Protein AF-A0A3N5CZQ9-F1 (afdb_monomer)

Secondary structure (DSSP, 8-state):
-------------EEEEEEEEEEGGGHHHHHHHHHHHHHHHHHHT--EEEEEEEEEES--HHHH--

Solvent-accessible surface area (backbone atoms only — not comparable to full-atom values): 4314 Å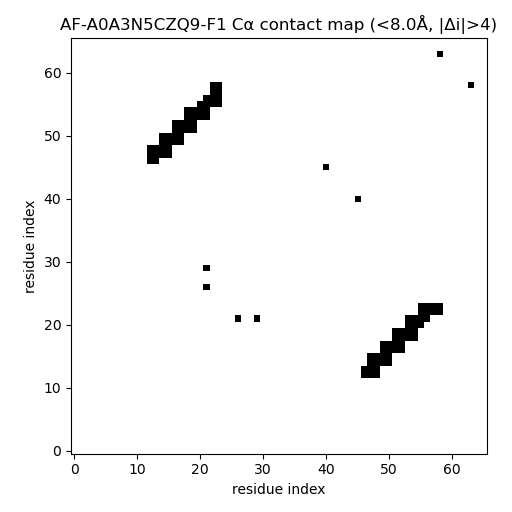² total; per-residue (Å²): 136,81,82,77,79,79,73,74,78,67,88,63,82,44,71,47,82,44,81,46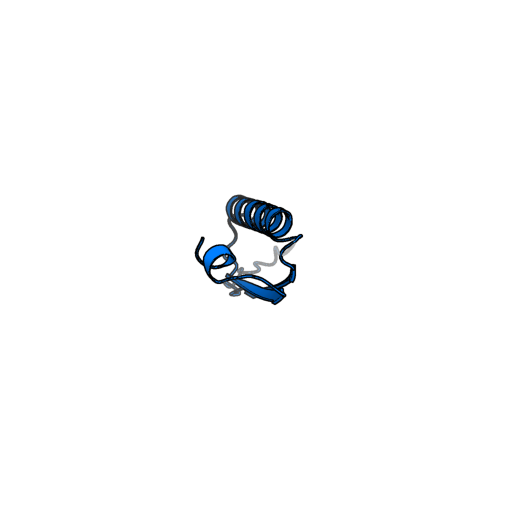,75,46,41,57,92,38,46,64,63,51,51,54,49,52,52,54,48,53,52,51,52,59,73,64,70,61,86,60,50,74,46,84,45,77,52,70,46,85,68,51,69,77,76,69,74,114

Nearest PDB structures (foldseek):
  5um2-assembly1_A  TM=4.275E-01  e=8.724E-01  Xanthomonas citri pv. citri str. 306
  6z1p-assembly1_BK  TM=4.964E-01  e=3.399E+00  Tetrahymena thermophila SB210
  6mm9-assembly1_A  TM=5.817E-01  e=7.182E+00  Rattus norvegicus

Organism: Helicobacter pylori (NCBI:txid210)

Mean predicted aligned error: 9.32 Å

pLDDT: mean 82.99, std 16.98, range [40.22, 97.0]

Structure (mmCIF, N/CA/C/O backbone):
data_AF-A0A3N5CZQ9-F1
#
_entry.id   AF-A0A3N5CZQ9-F1
#
loop_
_atom_site.group_PDB
_atom_site.id
_atom_site.type_symbol
_atom_site.label_atom_id
_atom_site.label_alt_id
_atom_site.label_comp_id
_atom_site.label_asym_id
_atom_site.label_entity_id
_atom_site.label_seq_id
_atom_site.pdbx_PDB_ins_code
_atom_site.Cartn_x
_atom_site.Cartn_y
_atom_site.Cartn_z
_atom_site.occupancy
_atom_site.B_iso_or_equiv
_atom_site.auth_seq_id
_atom_site.auth_comp_id
_atom_site.auth_asym_id
_atom_site.auth_atom_id
_atom_site.pdbx_PDB_model_num
ATOM 1 N N . MET A 1 1 ? -40.585 -4.140 29.368 1.00 40.22 1 MET A N 1
ATOM 2 C CA . MET A 1 1 ? -39.153 -4.182 29.732 1.00 40.22 1 MET A CA 1
ATOM 3 C C . MET A 1 1 ? -38.404 -4.865 28.601 1.00 40.22 1 MET A C 1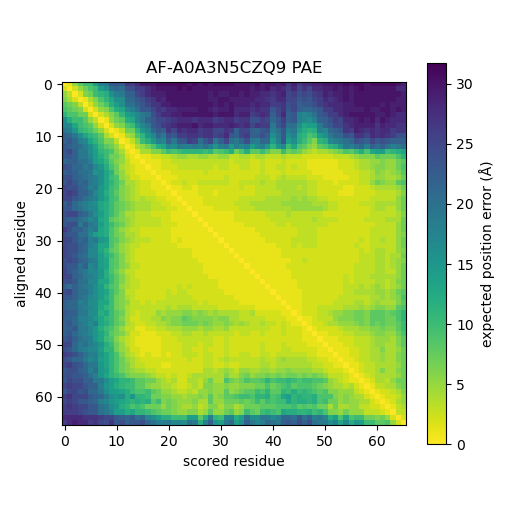
ATOM 5 O O . MET A 1 1 ? -38.474 -6.079 28.485 1.00 40.22 1 MET A O 1
ATOM 9 N N . THR A 1 2 ? -37.782 -4.104 27.706 1.00 42.25 2 THR A N 1
ATOM 10 C CA . THR A 1 2 ? -36.924 -4.656 26.649 1.00 42.25 2 THR A CA 1
ATOM 11 C C . THR A 1 2 ? -35.513 -4.780 27.210 1.00 42.25 2 THR A C 1
ATOM 13 O O . THR A 1 2 ? -34.905 -3.764 27.544 1.00 42.25 2 THR A O 1
ATOM 16 N N . SER A 1 3 ? -35.019 -6.010 27.368 1.00 43.84 3 SER A N 1
ATOM 17 C CA . SER A 1 3 ? -33.631 -6.281 27.749 1.00 43.84 3 SER A CA 1
ATOM 18 C C . SER A 1 3 ? -32.694 -5.637 26.735 1.00 43.84 3 SER A C 1
ATOM 20 O O . SER A 1 3 ? -32.549 -6.129 25.618 1.00 43.84 3 SER A O 1
ATOM 22 N N . ALA A 1 4 ? -32.057 -4.534 27.122 1.00 52.75 4 ALA A N 1
ATOM 23 C CA . ALA A 1 4 ? -30.873 -4.052 26.439 1.00 52.75 4 ALA A CA 1
ATOM 24 C C . ALA A 1 4 ? -29.805 -5.138 26.605 1.00 52.75 4 ALA A C 1
ATOM 26 O O . ALA A 1 4 ? -29.347 -5.404 27.716 1.00 52.75 4 ALA A O 1
ATOM 27 N N . SER A 1 5 ? -29.469 -5.829 25.517 1.00 50.56 5 SER A N 1
ATOM 28 C CA . SER A 1 5 ? -28.357 -6.767 25.514 1.00 50.56 5 SER A CA 1
ATOM 29 C C . SER A 1 5 ? -27.084 -5.971 25.776 1.00 50.56 5 SER A C 1
ATOM 31 O O . SER A 1 5 ? -26.589 -5.263 24.896 1.00 50.56 5 SER A O 1
ATOM 33 N N . SER A 1 6 ? -26.565 -6.074 26.993 1.00 55.16 6 SER A N 1
ATOM 34 C CA . SER A 1 6 ? -25.240 -5.605 27.378 1.00 55.16 6 SER A CA 1
ATOM 35 C C . SER A 1 6 ? -24.191 -6.446 26.649 1.00 55.16 6 SER A C 1
ATOM 37 O O . SER A 1 6 ? -23.547 -7.312 27.240 1.00 55.16 6 SER A O 1
ATOM 39 N N . HIS A 1 7 ? -24.023 -6.231 25.343 1.00 54.44 7 HIS A N 1
ATOM 40 C CA . HIS A 1 7 ? -22.833 -6.686 24.647 1.00 54.44 7 HIS A CA 1
ATOM 41 C C . HIS A 1 7 ? -21.675 -5.851 25.183 1.00 54.44 7 HIS A C 1
ATOM 43 O O . HIS A 1 7 ? -21.365 -4.771 24.691 1.00 54.44 7 HIS A O 1
ATOM 49 N N . SER A 1 8 ? -21.061 -6.358 26.252 1.00 50.34 8 SER A N 1
ATOM 50 C CA . SER A 1 8 ? -19.689 -6.028 26.597 1.00 50.34 8 SER A CA 1
ATOM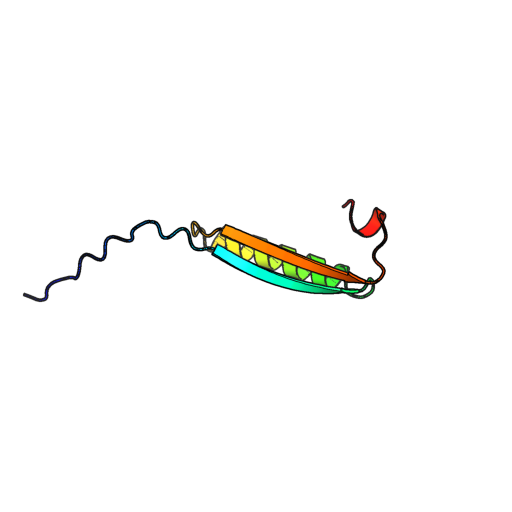 51 C C . SER A 1 8 ? -18.875 -6.223 25.320 1.00 50.34 8 SER A C 1
ATOM 53 O O . SER A 1 8 ? -18.671 -7.357 24.876 1.00 50.34 8 SER A O 1
ATOM 55 N N . PHE A 1 9 ? -18.493 -5.111 24.687 1.00 55.31 9 PHE A N 1
ATOM 56 C CA . PHE A 1 9 ? -17.442 -5.069 23.682 1.00 55.31 9 PHE A CA 1
ATOM 57 C C . PHE A 1 9 ? -16.178 -5.562 24.388 1.00 55.31 9 PHE A C 1
ATOM 59 O O . PHE A 1 9 ? -15.399 -4.779 24.923 1.00 55.31 9 PHE A O 1
ATOM 66 N N . LYS A 1 10 ? -15.999 -6.886 24.456 1.00 54.56 10 LYS A N 1
ATOM 67 C CA . LYS A 1 10 ? -14.677 -7.463 24.665 1.00 54.56 10 LYS A CA 1
ATOM 68 C C . LYS A 1 10 ? -13.802 -6.816 23.600 1.00 54.56 10 LYS A C 1
ATOM 70 O O . LYS A 1 10 ? -14.220 -6.788 22.443 1.00 54.56 10 LYS A O 1
ATOM 75 N N . GLU A 1 11 ? -12.659 -6.260 23.992 1.00 57.81 11 GLU A N 1
ATOM 76 C CA . GLU A 1 11 ? -11.635 -5.783 23.064 1.00 57.81 11 GLU A CA 1
ATOM 77 C C . GLU A 1 11 ? -11.230 -6.958 22.161 1.00 57.81 11 GLU A C 1
ATOM 79 O O . GLU A 1 11 ? -10.314 -7.718 22.459 1.00 57.81 11 GLU A O 1
ATOM 84 N N . GLN A 1 12 ? -11.989 -7.185 21.090 1.00 60.59 12 GLN A N 1
ATOM 85 C CA . GLN A 1 12 ? -11.584 -8.047 20.003 1.00 60.59 12 GLN A CA 1
ATOM 86 C C . GLN A 1 12 ? -10.455 -7.292 19.326 1.00 60.59 12 GLN A C 1
ATOM 88 O O . GLN A 1 12 ? -10.627 -6.165 18.863 1.00 60.59 12 GLN A O 1
ATOM 93 N N . ASP A 1 13 ? -9.276 -7.893 19.354 1.00 70.81 13 ASP A N 1
ATOM 94 C CA . ASP A 1 13 ? -8.079 -7.375 18.717 1.00 70.81 13 ASP A CA 1
ATOM 95 C C . ASP A 1 13 ? -8.242 -7.533 17.197 1.00 70.81 13 ASP A C 1
ATOM 97 O O . ASP A 1 13 ? -7.737 -8.473 16.580 1.00 70.81 13 ASP A O 1
ATOM 101 N N . PHE A 1 14 ? -9.082 -6.672 16.612 1.00 84.69 14 PHE A N 1
ATOM 102 C CA . PHE A 1 14 ? -9.431 -6.705 15.200 1.00 84.69 14 PHE A CA 1
ATOM 103 C C . PHE A 1 14 ? -8.166 -6.474 14.378 1.00 84.69 14 PHE A C 1
ATOM 105 O O . PHE A 1 14 ? -7.517 -5.430 14.484 1.00 84.69 14 PHE A O 1
ATOM 112 N N . HIS A 1 15 ? -7.822 -7.464 13.559 1.00 92.19 15 HIS A N 1
ATOM 113 C CA . HIS A 1 15 ? -6.677 -7.428 12.661 1.00 92.19 15 HIS A CA 1
ATOM 114 C C . HIS A 1 15 ? -7.159 -7.419 11.214 1.00 92.19 15 HIS A C 1
ATOM 116 O O . HIS A 1 15 ? -7.942 -8.280 10.815 1.00 92.19 15 HIS A O 1
ATOM 122 N N . ILE A 1 16 ? -6.711 -6.430 10.443 1.00 93.38 16 ILE A N 1
ATOM 123 C CA . ILE A 1 16 ? -7.089 -6.252 9.041 1.00 93.38 16 ILE A CA 1
ATOM 124 C C . ILE A 1 16 ? -5.820 -6.309 8.177 1.00 93.38 16 ILE A C 1
ATOM 126 O O . ILE A 1 16 ? -5.034 -5.355 8.179 1.00 93.38 16 ILE A O 1
ATOM 130 N N . PRO A 1 17 ? -5.591 -7.405 7.432 1.00 94.75 17 PRO A N 1
ATOM 131 C CA . PRO A 1 17 ? -4.542 -7.452 6.424 1.00 94.75 17 PRO A CA 1
ATOM 132 C C . PRO A 1 17 ? -4.983 -6.686 5.170 1.00 94.75 17 PRO A C 1
ATOM 134 O O . PRO A 1 17 ? -6.113 -6.826 4.704 1.00 94.75 17 PRO A O 1
ATOM 137 N N . ILE A 1 18 ? -4.079 -5.890 4.606 1.00 95.19 18 ILE A N 1
ATOM 138 C CA . ILE A 1 18 ? -4.298 -5.122 3.382 1.00 95.19 18 ILE A CA 1
ATOM 139 C C . ILE A 1 18 ? -3.162 -5.438 2.413 1.00 95.19 18 ILE A C 1
ATOM 141 O O . ILE A 1 18 ? -1.990 -5.269 2.747 1.00 95.19 18 ILE A O 1
ATOM 145 N N . ALA A 1 19 ? -3.506 -5.895 1.213 1.00 94.94 19 ALA A N 1
ATOM 146 C CA . ALA A 1 19 ? -2.547 -6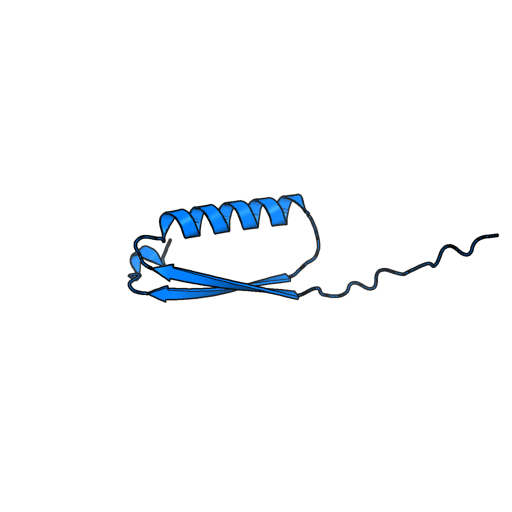.175 0.153 1.00 94.94 19 ALA A CA 1
ATOM 147 C C . ALA A 1 19 ? -2.548 -5.052 -0.892 1.00 94.94 19 ALA A C 1
ATOM 149 O O . ALA A 1 19 ? -3.608 -4.605 -1.326 1.00 94.94 19 ALA A O 1
ATOM 150 N N . PHE A 1 20 ? -1.359 -4.634 -1.315 1.00 93.00 20 PHE A N 1
ATOM 151 C CA . PHE A 1 20 ? -1.118 -3.685 -2.395 1.00 93.00 20 PHE A CA 1
ATOM 152 C C . PHE A 1 20 ? -0.177 -4.306 -3.417 1.00 93.00 20 PHE A C 1
ATOM 154 O O . PHE A 1 20 ? 0.782 -4.986 -3.054 1.00 93.00 20 PHE A O 1
ATOM 161 N N . ALA A 1 21 ? -0.423 -4.035 -4.694 1.00 94.06 21 ALA A N 1
ATOM 162 C CA . ALA A 1 21 ? 0.511 -4.360 -5.757 1.00 94.06 21 ALA A CA 1
ATOM 163 C C . ALA A 1 21 ? 0.648 -3.166 -6.694 1.00 94.06 21 ALA A C 1
ATOM 165 O O . ALA A 1 21 ? -0.359 -2.608 -7.129 1.00 94.06 21 ALA A O 1
ATOM 166 N N . PHE A 1 22 ? 1.881 -2.757 -6.972 1.00 94.12 22 PHE A N 1
ATOM 167 C CA . PHE A 1 22 ? 2.162 -1.645 -7.873 1.00 94.12 22 PHE A CA 1
ATOM 168 C C . PHE A 1 22 ? 3.571 -1.754 -8.458 1.00 94.12 22 PHE A C 1
ATOM 170 O O . PHE A 1 22 ? 4.471 -2.348 -7.862 1.00 94.12 22 PHE A O 1
ATOM 177 N N . ASP A 1 23 ? 3.759 -1.183 -9.641 1.00 93.31 23 ASP A N 1
ATOM 178 C CA . ASP A 1 23 ? 5.078 -0.999 -10.239 1.00 93.31 23 ASP A CA 1
ATOM 179 C C . ASP A 1 23 ? 5.575 0.442 -10.034 1.00 93.31 23 ASP A C 1
ATOM 181 O O . ASP A 1 23 ? 4.889 1.287 -9.449 1.00 93.31 23 ASP A O 1
ATOM 185 N N . LYS A 1 24 ? 6.777 0.741 -10.530 1.00 91.06 24 LYS A N 1
ATOM 186 C CA . LYS A 1 24 ? 7.396 2.069 -10.424 1.00 91.06 24 LYS A CA 1
ATOM 187 C C . LYS A 1 24 ? 6.525 3.212 -10.970 1.00 91.06 24 LYS A C 1
ATOM 189 O O . LYS A 1 24 ? 6.538 4.299 -10.396 1.00 91.06 24 LYS A O 1
ATOM 194 N N . ASN A 1 25 ? 5.736 2.990 -12.023 1.00 93.44 25 ASN A N 1
ATOM 195 C CA . ASN A 1 25 ? 4.860 4.021 -12.596 1.00 93.44 25 ASN A CA 1
ATOM 196 C C . ASN A 1 25 ? 3.690 4.365 -11.664 1.00 93.44 25 ASN A C 1
ATOM 198 O O . ASN A 1 25 ? 3.122 5.453 -11.748 1.00 93.44 25 ASN A O 1
ATOM 202 N N . TYR A 1 26 ? 3.353 3.452 -10.752 1.00 93.94 26 TYR A N 1
ATOM 203 C CA . TYR A 1 26 ? 2.280 3.606 -9.778 1.00 93.94 26 TYR A CA 1
ATOM 204 C C . TYR A 1 26 ? 2.778 3.954 -8.368 1.00 93.94 26 TYR A C 1
ATOM 206 O O . TYR A 1 26 ? 1.973 4.014 -7.442 1.00 93.94 26 TYR A O 1
ATOM 214 N N . LEU A 1 27 ? 4.069 4.255 -8.184 1.00 90.44 27 LEU A N 1
ATOM 215 C CA . LEU A 1 27 ? 4.626 4.610 -6.874 1.00 90.44 27 LEU A CA 1
ATOM 216 C C . LEU A 1 27 ? 3.947 5.847 -6.261 1.00 90.44 27 LEU A C 1
ATOM 218 O O . LEU A 1 27 ? 3.550 5.829 -5.098 1.00 90.44 27 LEU A O 1
ATOM 222 N N . ILE A 1 28 ? 3.760 6.907 -7.051 1.00 93.06 28 ILE A N 1
ATOM 223 C CA . ILE A 1 28 ? 3.106 8.145 -6.598 1.00 93.06 28 ILE A CA 1
ATOM 224 C C . ILE A 1 28 ? 1.629 7.922 -6.225 1.00 93.06 28 ILE A C 1
ATOM 226 O O . ILE A 1 28 ? 1.248 8.289 -5.110 1.00 93.06 28 ILE A O 1
ATOM 230 N N . PRO A 1 29 ? 0.780 7.310 -7.078 1.00 94.88 29 PRO A N 1
ATOM 231 C CA . PRO A 1 29 ? -0.600 7.037 -6.685 1.00 94.88 29 PRO A CA 1
ATOM 232 C C . PRO A 1 29 ? -0.699 6.035 -5.525 1.00 94.88 29 PRO A C 1
ATOM 234 O O . PRO A 1 29 ? -1.578 6.195 -4.678 1.00 94.88 29 PRO A O 1
ATOM 237 N N . ALA A 1 30 ? 0.210 5.057 -5.421 1.00 93.56 30 ALA A N 1
ATOM 238 C CA . ALA A 1 30 ? 0.276 4.163 -4.265 1.00 93.56 30 ALA A CA 1
ATOM 239 C C . ALA A 1 30 ? 0.580 4.940 -2.974 1.00 93.56 30 ALA A C 1
ATOM 241 O O . ALA A 1 30 ? -0.124 4.768 -1.980 1.00 93.56 30 ALA A O 1
ATOM 242 N N . GLY A 1 31 ? 1.551 5.858 -3.003 1.00 92.62 31 GLY A N 1
ATOM 243 C CA . GLY A 1 31 ? 1.860 6.741 -1.876 1.00 92.62 31 GLY A CA 1
ATOM 244 C C . GLY A 1 31 ? 0.671 7.610 -1.455 1.00 92.62 31 GLY A C 1
ATOM 245 O O . GLY A 1 31 ? 0.331 7.660 -0.273 1.00 92.62 31 GLY A O 1
ATOM 246 N N . ALA A 1 32 ? -0.022 8.234 -2.413 1.00 96.38 32 ALA A N 1
ATOM 247 C CA . ALA A 1 32 ? -1.217 9.036 -2.134 1.00 96.38 32 ALA A CA 1
ATOM 248 C C . ALA A 1 32 ? -2.354 8.197 -1.519 1.00 96.38 32 ALA A C 1
ATOM 250 O O . ALA A 1 32 ? -3.009 8.629 -0.567 1.00 96.38 32 ALA A O 1
ATOM 251 N N . CYS A 1 33 ? -2.561 6.976 -2.022 1.00 95.75 33 CYS A N 1
ATOM 252 C CA . CYS A 1 33 ? -3.547 6.045 -1.483 1.00 95.75 33 CYS A CA 1
ATOM 253 C C . CYS A 1 33 ? -3.228 5.675 -0.028 1.00 95.75 33 CYS A C 1
ATOM 255 O O . CYS A 1 33 ? -4.093 5.820 0.839 1.00 95.75 33 CYS A O 1
ATOM 257 N N . LEU A 1 34 ? -1.983 5.278 0.257 1.00 94.38 34 LEU A N 1
ATOM 258 C CA . LEU A 1 34 ? -1.539 4.927 1.608 1.00 94.38 34 LEU A CA 1
ATOM 259 C C . LEU A 1 34 ? -1.660 6.107 2.575 1.00 94.38 34 LEU A C 1
ATOM 261 O O . LEU A 1 34 ? -2.132 5.926 3.695 1.00 94.38 34 LEU A O 1
ATOM 265 N N . TYR A 1 35 ? -1.314 7.318 2.139 1.00 95.50 35 TYR A N 1
ATOM 266 C CA . TYR A 1 35 ? -1.496 8.519 2.951 1.00 95.50 35 TYR A CA 1
ATOM 267 C C . TYR A 1 35 ? -2.973 8.744 3.315 1.00 95.50 35 TYR A C 1
ATOM 269 O O . TYR A 1 35 ? -3.302 8.895 4.492 1.00 95.50 35 TYR A O 1
ATOM 277 N N . SER A 1 36 ? -3.879 8.679 2.332 1.00 96.94 36 SER A N 1
ATOM 278 C CA . SER A 1 36 ? -5.322 8.840 2.574 1.00 96.94 36 SER A CA 1
ATOM 279 C C . SER A 1 36 ? -5.901 7.742 3.478 1.00 96.94 36 SER A C 1
ATOM 281 O O . SER A 1 36 ? -6.796 7.998 4.291 1.00 96.94 36 SER A O 1
ATOM 283 N N . LEU A 1 37 ? -5.362 6.521 3.376 1.00 94.62 37 LEU A N 1
ATOM 284 C CA . LEU A 1 37 ? -5.726 5.388 4.218 1.00 94.62 37 LEU A CA 1
ATOM 285 C C . LEU A 1 37 ? -5.323 5.654 5.670 1.00 94.62 37 LEU A C 1
ATOM 287 O O . LEU A 1 37 ? -6.159 5.526 6.562 1.00 94.62 37 LEU A O 1
ATOM 291 N N . LEU A 1 38 ? -4.074 6.065 5.908 1.00 93.81 38 LEU A N 1
ATOM 292 C CA . LEU A 1 38 ? -3.580 6.393 7.248 1.00 93.81 38 LEU A CA 1
ATOM 293 C C . LEU A 1 38 ? -4.368 7.550 7.873 1.00 93.81 38 LEU A C 1
ATOM 295 O O . LEU A 1 38 ? -4.746 7.467 9.041 1.00 93.81 38 LEU A O 1
ATOM 299 N N . GLU A 1 39 ? -4.685 8.590 7.098 1.00 97.00 39 GLU A N 1
ATOM 300 C CA . GLU A 1 39 ? -5.511 9.707 7.564 1.00 97.00 39 GLU A CA 1
ATOM 301 C C . GLU A 1 39 ? -6.922 9.241 7.962 1.00 97.00 39 GLU A C 1
ATOM 303 O O . GLU A 1 39 ? -7.448 9.626 9.007 1.00 97.00 39 GLU A O 1
ATOM 308 N N . SER A 1 40 ? -7.530 8.366 7.160 1.00 95.44 40 SER A N 1
ATOM 309 C CA . SER A 1 40 ? -8.855 7.805 7.440 1.00 95.44 40 SER A CA 1
ATOM 310 C C . SER A 1 40 ? -8.850 6.899 8.673 1.00 95.44 40 SER A C 1
ATOM 312 O O . SER A 1 40 ? -9.777 6.958 9.482 1.00 95.44 40 SER A O 1
ATOM 314 N N . ILE A 1 41 ? -7.794 6.099 8.858 1.00 94.25 41 ILE A N 1
ATOM 315 C CA . ILE A 1 41 ? -7.596 5.266 10.053 1.00 94.25 41 ILE A CA 1
ATOM 316 C C . ILE A 1 41 ? -7.473 6.149 11.300 1.00 94.25 41 ILE A C 1
ATOM 318 O O . ILE A 1 41 ? -8.148 5.888 12.298 1.00 94.25 41 ILE A O 1
ATOM 322 N N . ALA A 1 42 ? -6.673 7.216 11.230 1.00 93.69 42 ALA A N 1
ATOM 323 C CA . ALA A 1 42 ? -6.522 8.172 12.323 1.00 93.69 42 ALA A CA 1
ATOM 324 C C . ALA A 1 42 ? -7.859 8.847 12.673 1.00 93.69 42 ALA A C 1
ATOM 326 O O . ALA A 1 42 ? -8.237 8.890 13.843 1.00 93.69 42 ALA A O 1
ATOM 327 N N . LYS A 1 43 ? -8.623 9.297 11.667 1.00 95.75 43 LYS A N 1
ATOM 328 C CA . LYS A 1 43 ? -9.960 9.893 11.852 1.00 95.75 43 LYS A CA 1
ATOM 329 C C . LYS A 1 43 ? -10.969 8.920 12.461 1.00 95.75 43 LYS A C 1
ATOM 331 O O . LYS A 1 43 ? -11.791 9.330 13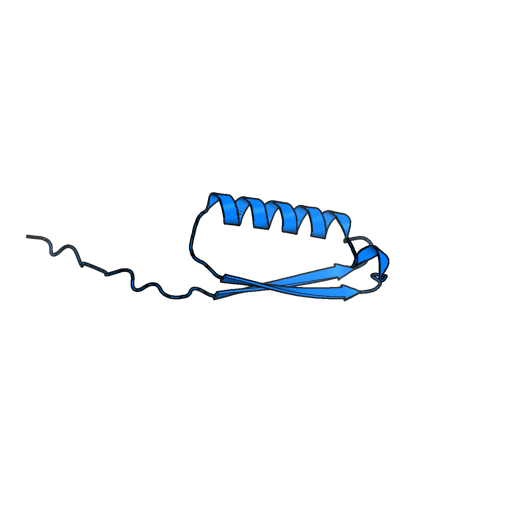.275 1.00 95.75 43 LYS A O 1
ATOM 336 N N . ALA A 1 44 ? -10.925 7.644 12.078 1.00 93.31 44 ALA A N 1
ATOM 337 C CA . ALA A 1 44 ? -11.826 6.631 12.617 1.00 93.31 44 ALA A CA 1
ATOM 338 C C . ALA A 1 44 ? -11.572 6.349 14.109 1.00 93.31 44 ALA A C 1
ATOM 340 O O . ALA A 1 44 ? -12.502 5.928 14.797 1.00 93.31 44 ALA A O 1
ATOM 341 N N . ASN A 1 45 ? -10.341 6.570 14.595 1.00 90.75 45 ASN A N 1
ATOM 342 C CA . ASN A 1 45 ? -9.923 6.414 15.994 1.00 90.75 45 ASN A CA 1
ATOM 343 C C . ASN A 1 45 ? -10.388 5.087 16.632 1.00 90.75 45 ASN A C 1
ATOM 345 O O . ASN A 1 45 ? -10.896 5.040 17.753 1.00 90.75 45 ASN A O 1
ATOM 349 N N . LYS A 1 46 ? -10.259 3.989 15.878 1.00 89.38 46 LYS A N 1
ATOM 350 C CA . LYS A 1 46 ? -10.607 2.638 16.334 1.00 89.38 46 LYS A CA 1
ATOM 351 C C . LYS A 1 46 ? -9.342 1.875 16.702 1.00 89.38 46 LYS A C 1
ATOM 353 O O . LYS A 1 46 ? -8.350 1.932 15.979 1.00 89.38 46 LYS A O 1
ATOM 358 N N . LYS A 1 47 ? -9.400 1.093 17.780 1.00 89.06 47 LYS A N 1
ATOM 359 C CA . LYS A 1 47 ? -8.324 0.182 18.196 1.00 89.06 47 LYS A CA 1
ATOM 360 C C . LYS A 1 47 ? -8.326 -1.069 17.303 1.00 89.06 47 LYS A C 1
ATOM 36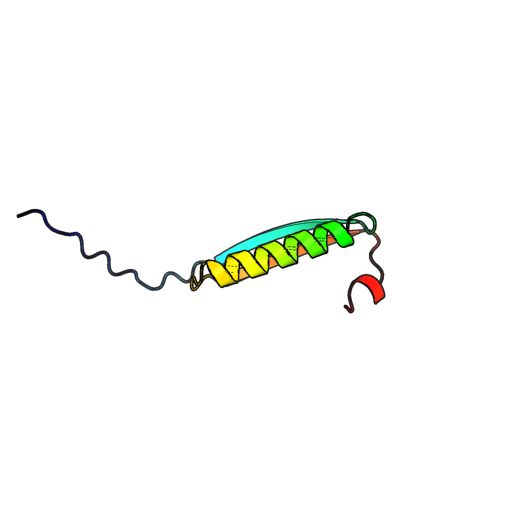2 O O . LYS A 1 47 ? -8.852 -2.109 17.680 1.00 89.06 47 LYS A O 1
ATOM 367 N N . ILE A 1 48 ? -7.807 -0.918 16.084 1.00 90.75 48 ILE A N 1
ATOM 368 C CA . ILE A 1 48 ? -7.688 -1.960 15.053 1.00 90.75 48 ILE A CA 1
ATOM 369 C C . ILE A 1 48 ? -6.223 -2.023 14.617 1.00 90.75 48 ILE A C 1
ATOM 371 O O . ILE A 1 48 ? -5.602 -0.986 14.382 1.00 90.75 48 ILE A O 1
ATOM 375 N N . ARG A 1 49 ? -5.670 -3.229 14.482 1.00 92.25 49 ARG A N 1
ATOM 376 C CA . ARG A 1 49 ? -4.338 -3.435 13.903 1.00 92.25 49 ARG A CA 1
ATOM 377 C C . ARG A 1 49 ? -4.450 -3.664 12.405 1.00 92.25 49 ARG A C 1
ATOM 379 O O . ARG A 1 49 ? -5.219 -4.514 11.964 1.00 92.25 49 ARG A O 1
ATOM 386 N N . TYR A 1 50 ? -3.625 -2.968 11.639 1.00 93.44 50 TYR A N 1
ATOM 387 C CA . TYR A 1 50 ? -3.533 -3.134 10.193 1.00 93.44 50 TYR A CA 1
ATOM 388 C C . TYR A 1 50 ? -2.164 -3.705 9.831 1.00 93.44 50 TYR A C 1
ATOM 390 O O . TYR A 1 50 ? -1.153 -3.298 10.402 1.00 93.44 50 TYR A O 1
ATOM 398 N N . THR A 1 51 ? -2.119 -4.631 8.877 1.00 94.62 51 THR A N 1
ATOM 399 C CA . THR A 1 51 ? -0.859 -5.101 8.282 1.00 94.62 51 THR A CA 1
ATOM 400 C C . THR A 1 51 ? -0.890 -4.836 6.792 1.00 94.62 51 THR A C 1
ATOM 402 O O . THR A 1 51 ? -1.843 -5.219 6.122 1.00 94.62 51 THR A O 1
ATOM 405 N N . LEU A 1 52 ? 0.155 -4.189 6.281 1.00 93.75 52 LEU A N 1
ATOM 406 C CA . LEU A 1 52 ? 0.293 -3.870 4.869 1.00 93.75 52 LEU A CA 1
ATOM 407 C C . LEU A 1 52 ? 1.247 -4.866 4.200 1.00 93.75 52 LEU A C 1
ATOM 409 O O . LEU A 1 52 ? 2.407 -4.973 4.594 1.00 93.75 52 LEU A O 1
ATOM 413 N N . HIS A 1 53 ? 0.773 -5.566 3.176 1.00 93.69 53 HIS A N 1
ATOM 414 C CA . HIS A 1 53 ? 1.583 -6.428 2.321 1.00 93.69 53 HIS A CA 1
ATOM 415 C C . HIS A 1 53 ? 1.724 -5.765 0.953 1.00 93.69 53 HIS A C 1
ATOM 417 O O . HIS A 1 53 ? 0.732 -5.618 0.246 1.00 93.69 53 HIS A O 1
ATOM 423 N N . ALA A 1 54 ? 2.936 -5.362 0.571 1.00 91.19 54 ALA A N 1
ATOM 424 C CA . ALA A 1 54 ? 3.185 -4.716 -0.715 1.00 91.19 54 ALA A CA 1
ATOM 425 C C . ALA A 1 54 ? 3.988 -5.638 -1.645 1.00 91.19 54 ALA A C 1
ATOM 427 O O . ALA A 1 54 ? 5.136 -5.974 -1.353 1.00 91.19 54 ALA A O 1
ATOM 428 N N . LEU A 1 55 ? 3.390 -6.027 -2.774 1.00 92.94 55 LEU A N 1
ATOM 429 C CA . LEU A 1 55 ? 4.079 -6.685 -3.880 1.00 92.94 55 LEU A CA 1
ATOM 430 C C . LEU A 1 55 ? 4.483 -5.628 -4.905 1.00 92.94 55 LEU A C 1
ATOM 432 O O . LEU A 1 55 ? 3.644 -5.063 -5.600 1.00 92.94 55 LEU A O 1
ATOM 436 N N . VAL A 1 56 ? 5.779 -5.364 -5.001 1.00 91.31 56 VAL A N 1
ATOM 437 C CA . VAL A 1 56 ? 6.295 -4.265 -5.814 1.00 91.31 56 VAL A CA 1
ATOM 438 C C . VAL A 1 56 ? 7.253 -4.761 -6.883 1.00 91.31 56 VAL A C 1
ATOM 440 O O . VAL A 1 56 ? 8.126 -5.586 -6.607 1.00 91.31 56 VAL A O 1
ATOM 443 N N . VAL A 1 57 ? 7.105 -4.242 -8.101 1.00 90.25 57 VAL A N 1
ATOM 444 C CA . VAL A 1 57 ? 7.925 -4.628 -9.257 1.00 90.25 57 VAL A CA 1
ATOM 445 C C . VAL A 1 57 ? 8.708 -3.418 -9.758 1.00 90.25 57 VAL A C 1
ATOM 4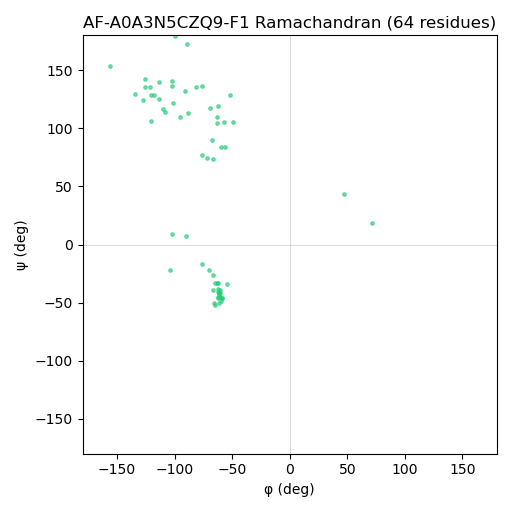47 O O . VAL A 1 57 ? 8.140 -2.357 -10.001 1.00 90.25 57 VAL A O 1
ATOM 450 N N . GLY A 1 58 ? 10.025 -3.575 -9.916 1.00 85.44 58 GLY A N 1
ATOM 451 C CA . GLY A 1 58 ? 10.883 -2.540 -10.504 1.00 85.44 58 GLY A CA 1
ATOM 452 C C . GLY A 1 58 ? 11.123 -1.304 -9.627 1.00 85.44 58 GLY A C 1
ATOM 453 O O . GLY A 1 58 ? 11.517 -0.271 -10.160 1.00 85.44 58 GLY A O 1
ATOM 454 N N . LEU A 1 59 ? 10.879 -1.393 -8.313 1.00 84.94 59 LEU A N 1
ATOM 455 C CA . LEU A 1 59 ? 11.298 -0.368 -7.350 1.00 84.94 59 LEU A CA 1
ATOM 456 C C . LEU A 1 59 ? 12.765 -0.559 -6.965 1.00 84.94 59 LEU A C 1
ATOM 458 O O . LEU A 1 59 ? 13.185 -1.674 -6.642 1.00 84.94 59 LEU A O 1
ATOM 462 N N . ASN A 1 60 ? 13.497 0.548 -6.934 1.00 86.12 60 ASN A N 1
ATOM 463 C CA . ASN A 1 60 ? 14.895 0.610 -6.531 1.00 86.12 60 ASN A CA 1
ATOM 464 C C . ASN A 1 60 ? 14.995 0.839 -5.011 1.00 86.12 60 ASN A C 1
ATOM 466 O O . ASN A 1 60 ? 13.995 1.124 -4.351 1.00 86.12 60 ASN A O 1
ATOM 470 N N . GLU A 1 61 ? 16.200 0.767 -4.437 1.00 81.56 61 GLU A N 1
ATOM 471 C CA . GLU A 1 61 ? 16.402 1.068 -3.008 1.00 81.56 61 GLU A CA 1
ATOM 472 C C . GLU A 1 61 ? 15.995 2.503 -2.653 1.00 81.56 61 GLU A C 1
ATOM 474 O O . GLU A 1 61 ? 15.338 2.718 -1.640 1.00 81.56 61 GLU A O 1
ATOM 479 N N . GLU A 1 62 ? 16.280 3.471 -3.526 1.00 82.44 62 GLU A N 1
ATOM 480 C CA . GLU A 1 62 ? 15.866 4.869 -3.345 1.00 82.44 62 GLU A CA 1
ATOM 481 C C . GLU A 1 62 ? 14.342 5.043 -3.305 1.00 82.44 62 GLU A C 1
ATOM 483 O O . GLU A 1 62 ? 13.843 5.892 -2.571 1.00 82.44 62 GLU A O 1
ATOM 488 N N . ASP A 1 63 ? 13.607 4.213 -4.053 1.00 78.75 63 ASP A N 1
ATOM 489 C CA . ASP A 1 63 ? 12.143 4.241 -4.082 1.00 78.75 63 ASP A CA 1
ATOM 490 C C . ASP A 1 63 ? 11.527 3.592 -2.821 1.00 78.75 63 ASP A C 1
ATOM 492 O O . ASP A 1 63 ? 10.340 3.766 -2.557 1.00 78.75 63 ASP A O 1
ATOM 496 N N . ARG A 1 64 ? 12.315 2.811 -2.063 1.00 72.50 64 ARG A N 1
ATOM 497 C CA . ARG A 1 64 ? 11.905 2.114 -0.827 1.00 72.50 64 ARG A CA 1
ATOM 498 C C . ARG A 1 64 ? 12.409 2.788 0.452 1.00 72.50 64 ARG A C 1
ATOM 500 O O . ARG A 1 64 ? 11.878 2.511 1.522 1.00 72.50 64 ARG A O 1
ATOM 507 N N . ALA A 1 65 ? 13.465 3.596 0.354 1.00 66.00 65 ALA A N 1
ATOM 508 C CA . ALA A 1 65 ? 14.174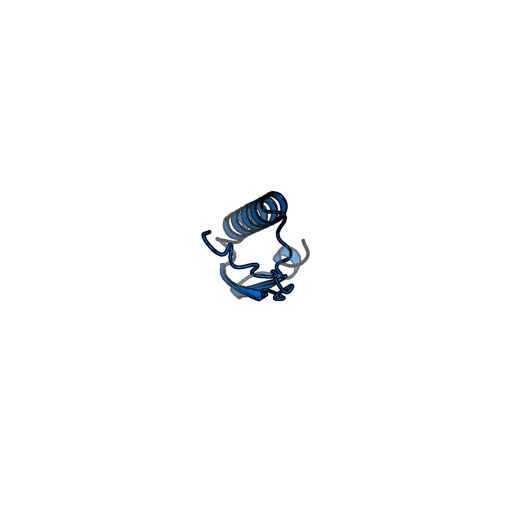 4.197 1.485 1.00 66.00 65 ALA A CA 1
ATOM 509 C C . ALA A 1 65 ? 13.624 5.572 1.917 1.00 66.00 65 ALA A C 1
ATOM 511 O O . ALA A 1 65 ? 14.223 6.230 2.768 1.00 66.00 65 ALA A O 1
ATOM 512 N N . LYS A 1 66 ? 12.494 6.008 1.356 1.00 48.03 66 LYS A N 1
ATOM 513 C CA . LYS A 1 66 ? 11.740 7.200 1.767 1.00 48.03 66 LYS A CA 1
ATOM 514 C C . LYS A 1 66 ? 10.294 6.828 2.054 1.00 48.03 66 LYS A C 1
ATOM 516 O O . LYS A 1 66 ? 9.708 7.508 2.921 1.00 48.03 66 LYS A O 1
#

Sequence (66 aa):
MTSASSHSFKEQDFHIPIAFAFDKNYLIPAGACLYSLLESIAKANKKIRYTLHALVVGLNEEDRAK

Radius of gyration: 18.12 Å; Cα contacts (8 Å, |Δi|>4): 49; chains: 1; bounding box: 56×18×42 Å

Foldseek 3Di:
DDDPPPPPPPPPQAEAEDEEEDEPVCLVVVVVVVVVVVVVCVVVPDNYHYHYHYHYDHDDVVSVVD